Protein AF-A0A537U649-F1 (afdb_monomer_lite)

Radius of gyration: 12.19 Å; chains: 1; bounding box: 29×25×33 Å

Sequence (87 aa):
MKSTVVVFPGINRERDMARALTLISGQAPAMVWHADTVLPAGTDLVVVPGGFSYGDYLRCGAIAARAPIMDAVRSHAGRGGLVLGVC

Secondary structure (DSSP, 8-state):
--EEEEE-TTB-SHHHHHHHHHHHHSSPPEEEETT---PPTT--EEEE--B-GGGGSSSTTTTGGGSTHHHHHHHHHHTT-EEEE--

Foldseek 3Di:
DAEEEEDAPFADCSVVVQVVCCVVPVDGHHYHYLQDQEDPPPHQEYEHEDGQHVPCVPHRCPVSCPGNNVVNVVVCVVVVGHYHYDD

Structure (mmCIF, N/CA/C/O backbone):
data_AF-A0A537U649-F1
#
_entry.id   AF-A0A537U649-F1
#
loop_
_atom_site.group_PDB
_atom_site.id
_atom_site.type_symbol
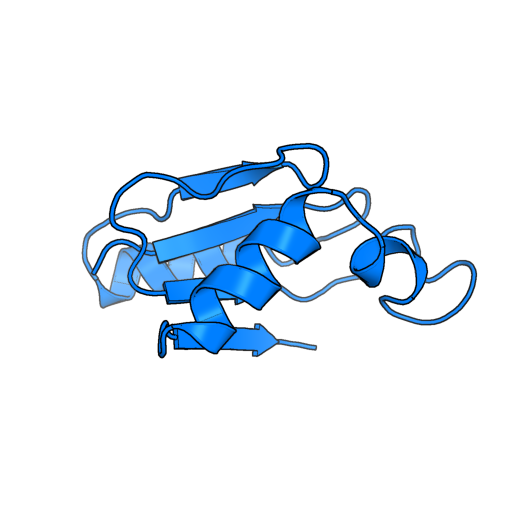_atom_site.label_atom_id
_atom_site.label_alt_id
_atom_site.label_comp_id
_atom_site.label_asym_id
_atom_site.label_entity_id
_atom_site.label_seq_id
_atom_site.pdbx_PDB_ins_code
_atom_site.Cartn_x
_atom_site.Cartn_y
_atom_site.Cartn_z
_atom_site.occupancy
_atom_site.B_iso_or_equiv
_atom_site.auth_seq_id
_atom_site.auth_comp_id
_atom_site.auth_asym_id
_atom_site.auth_atom_id
_atom_site.pdbx_PDB_model_num
ATOM 1 N N . MET A 1 1 ? -11.394 3.548 13.101 1.00 88.25 1 MET A N 1
ATOM 2 C CA . MET A 1 1 ? -11.418 2.906 11.770 1.00 88.25 1 MET A CA 1
ATOM 3 C C . MET A 1 1 ? -10.167 2.062 11.654 1.00 88.25 1 MET A C 1
ATOM 5 O O . MET A 1 1 ? -9.078 2.595 11.838 1.00 88.25 1 MET A O 1
ATOM 9 N N . LYS A 1 2 ? -10.308 0.766 11.390 1.00 96.31 2 LYS A N 1
ATOM 10 C CA . LYS A 1 2 ? -9.185 -0.154 11.196 1.00 96.31 2 LYS A CA 1
ATOM 11 C C . LYS A 1 2 ? -8.667 -0.019 9.770 1.00 96.31 2 LYS A C 1
ATOM 13 O O . LYS A 1 2 ? -9.244 -0.564 8.833 1.00 96.31 2 LYS A O 1
ATOM 18 N N . SER A 1 3 ? -7.596 0.745 9.607 1.00 98.50 3 SER A N 1
ATOM 19 C CA . SER A 1 3 ? -6.962 0.964 8.309 1.00 98.50 3 SER A CA 1
ATOM 20 C C . SER A 1 3 ? -5.792 0.004 8.082 1.00 98.50 3 SER A C 1
ATOM 22 O O . SER A 1 3 ? -5.156 -0.484 9.018 1.00 98.50 3 SER A O 1
ATOM 24 N N . THR A 1 4 ? -5.521 -0.306 6.820 1.00 98.81 4 THR A N 1
ATOM 25 C CA . THR A 1 4 ? -4.420 -1.168 6.385 1.00 98.81 4 THR A CA 1
ATOM 26 C C . THR A 1 4 ? -3.672 -0.489 5.249 1.00 98.81 4 THR A C 1
ATOM 28 O O . THR A 1 4 ? -4.293 -0.103 4.267 1.00 98.81 4 THR A O 1
ATOM 31 N N . VAL A 1 5 ? -2.354 -0.349 5.364 1.00 98.75 5 VAL A N 1
ATOM 32 C CA . VAL A 1 5 ? -1.479 0.204 4.323 1.00 98.75 5 VAL A CA 1
ATOM 33 C C . VAL A 1 5 ? -0.677 -0.937 3.707 1.00 98.75 5 VAL A C 1
ATOM 35 O O . VAL A 1 5 ? 0.005 -1.675 4.419 1.00 98.75 5 VAL A O 1
ATOM 38 N N . VAL A 1 6 ? -0.751 -1.080 2.384 1.00 98.69 6 VAL A N 1
ATOM 39 C CA . VAL A 1 6 ? -0.001 -2.112 1.658 1.00 98.69 6 VAL A CA 1
ATOM 40 C C . VAL A 1 6 ? 1.420 -1.632 1.375 1.00 98.69 6 VAL A C 1
ATOM 42 O O . VAL A 1 6 ? 1.624 -0.532 0.865 1.00 98.69 6 VAL A O 1
ATOM 45 N N . VAL A 1 7 ? 2.411 -2.466 1.676 1.00 98.62 7 VAL A N 1
ATOM 46 C CA . VAL A 1 7 ? 3.832 -2.174 1.478 1.00 98.62 7 VAL A CA 1
ATOM 47 C C . VAL A 1 7 ? 4.386 -3.043 0.355 1.00 98.62 7 VAL A C 1
ATOM 49 O O . VAL A 1 7 ? 4.385 -4.271 0.447 1.00 98.62 7 VAL A O 1
ATOM 52 N N . PHE A 1 8 ? 4.896 -2.395 -0.691 1.00 98.50 8 PHE A N 1
ATOM 53 C CA . PHE A 1 8 ? 5.563 -3.034 -1.827 1.00 98.50 8 PHE A CA 1
ATOM 54 C C . PHE A 1 8 ? 7.071 -2.740 -1.810 1.00 98.50 8 PHE A C 1
ATOM 56 O O . PHE A 1 8 ? 7.489 -1.7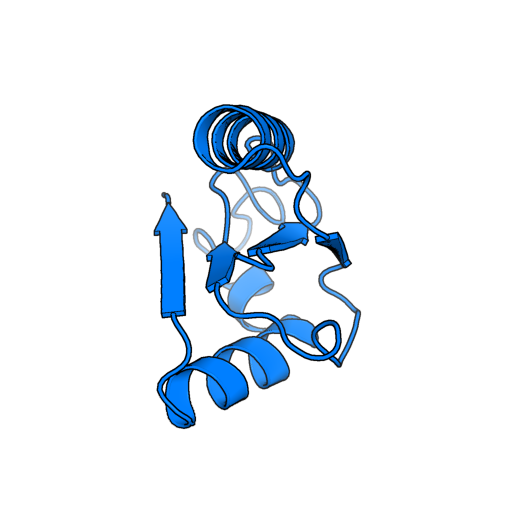13 -1.273 1.00 98.50 8 PHE A O 1
ATOM 63 N N . PRO A 1 9 ? 7.918 -3.564 -2.446 1.00 98.06 9 PRO A N 1
ATOM 64 C CA . PRO A 1 9 ? 9.322 -3.230 -2.650 1.00 98.06 9 PRO A CA 1
ATOM 65 C C . PRO A 1 9 ? 9.436 -1.937 -3.469 1.00 98.06 9 PRO A C 1
ATOM 67 O O . PRO A 1 9 ? 8.734 -1.785 -4.465 1.00 98.06 9 PRO A O 1
ATOM 70 N N . GLY A 1 10 ? 10.295 -0.999 -3.063 1.00 96.56 10 GLY A N 1
ATOM 71 C CA . GLY A 1 10 ? 10.500 0.284 -3.762 1.00 96.56 10 GLY A CA 1
ATOM 72 C C . GLY A 1 10 ? 9.429 1.358 -3.518 1.00 96.56 10 GLY A C 1
ATOM 73 O O . GLY A 1 10 ? 9.559 2.480 -4.009 1.00 96.56 10 GLY A O 1
ATOM 74 N N . ILE A 1 11 ? 8.385 1.057 -2.742 1.00 97.31 11 ILE A N 1
ATOM 75 C CA . ILE A 1 11 ? 7.420 2.076 -2.317 1.00 97.31 11 ILE A CA 1
ATOM 76 C C . ILE A 1 11 ? 8.069 3.074 -1.347 1.00 97.31 11 ILE A C 1
ATOM 78 O O . ILE A 1 11 ? 9.058 2.735 -0.697 1.00 97.31 11 ILE A O 1
ATOM 82 N N . ASN A 1 12 ? 7.571 4.315 -1.290 1.00 97.31 12 ASN A N 1
ATOM 83 C CA . ASN A 1 12 ? 8.215 5.359 -0.479 1.00 97.31 12 ASN A CA 1
ATOM 84 C C . ASN A 1 12 ? 7.268 6.336 0.242 1.00 97.31 12 ASN A C 1
ATOM 86 O O . ASN A 1 12 ? 7.750 7.232 0.938 1.00 97.31 12 ASN A O 1
ATOM 90 N N . ARG A 1 13 ? 5.942 6.198 0.095 1.00 98.19 13 ARG A N 1
ATOM 91 C CA . ARG A 1 13 ? 4.940 7.014 0.815 1.00 98.19 13 ARG A CA 1
ATOM 92 C C . ARG A 1 13 ? 4.117 6.234 1.832 1.00 98.19 13 ARG A C 1
ATOM 94 O O . ARG A 1 13 ? 3.192 6.782 2.426 1.00 98.19 13 ARG A O 1
ATOM 101 N N . GLU A 1 14 ? 4.462 4.981 2.099 1.00 98.25 14 GLU A N 1
ATOM 102 C CA . GLU A 1 14 ? 3.784 4.134 3.078 1.00 98.25 14 GLU A CA 1
ATOM 103 C C . GLU A 1 14 ? 3.842 4.725 4.496 1.00 98.25 14 GLU A C 1
ATOM 105 O O . GLU A 1 14 ? 2.845 4.700 5.218 1.00 98.25 14 GLU A O 1
ATOM 110 N N . ARG A 1 15 ? 4.969 5.345 4.876 1.00 98.19 15 ARG A N 1
ATOM 111 C CA . ARG A 1 15 ? 5.126 6.003 6.187 1.00 98.19 15 ARG A CA 1
ATOM 112 C C . ARG A 1 15 ? 4.352 7.312 6.287 1.00 98.19 15 ARG A C 1
ATOM 114 O O . ARG A 1 15 ? 3.802 7.606 7.347 1.00 98.19 15 ARG A O 1
ATOM 121 N N . ASP A 1 16 ? 4.275 8.067 5.194 1.00 98.38 16 ASP A N 1
ATOM 122 C CA . ASP A 1 16 ? 3.490 9.302 5.135 1.00 98.38 16 ASP A CA 1
ATOM 123 C C . ASP A 1 16 ? 1.999 8.984 5.302 1.00 98.38 16 ASP A C 1
ATOM 125 O O . ASP A 1 16 ? 1.314 9.630 6.097 1.00 98.38 16 ASP A O 1
ATOM 129 N N . MET A 1 17 ? 1.509 7.930 4.636 1.00 98.19 17 MET A N 1
ATOM 130 C CA . MET A 1 17 ? 0.133 7.456 4.819 1.00 98.19 17 MET A CA 1
ATOM 131 C C . MET A 1 17 ? -0.106 6.929 6.231 1.00 98.19 17 MET A C 1
ATOM 133 O O . MET A 1 17 ? -1.115 7.277 6.843 1.00 98.19 17 MET A O 1
ATOM 137 N N . ALA A 1 18 ? 0.831 6.156 6.789 1.00 98.50 18 ALA A N 1
ATOM 138 C CA . ALA A 1 18 ? 0.713 5.668 8.158 1.00 98.50 18 ALA A CA 1
ATOM 139 C C . ALA A 1 18 ? 0.618 6.812 9.174 1.00 98.50 18 ALA A C 1
ATOM 141 O O . ALA A 1 18 ? -0.238 6.793 10.063 1.00 98.50 18 ALA A O 1
ATOM 142 N N . ARG A 1 19 ? 1.442 7.850 9.003 1.00 98.56 19 ARG A N 1
ATOM 143 C CA . ARG A 1 19 ? 1.402 9.055 9.832 1.00 98.56 19 ARG A CA 1
ATOM 144 C C . ARG A 1 19 ? 0.075 9.794 9.684 1.00 98.56 19 ARG A C 1
ATOM 146 O O . ARG A 1 19 ? -0.532 10.125 10.699 1.00 98.56 19 ARG A O 1
ATOM 153 N N . ALA A 1 20 ? -0.379 10.041 8.457 1.00 98.38 20 ALA A N 1
ATOM 154 C CA . ALA A 1 20 ? -1.635 10.744 8.204 1.00 98.38 20 ALA A CA 1
ATOM 155 C C . ALA A 1 20 ? -2.829 10.014 8.840 1.00 98.38 20 ALA A C 1
ATOM 157 O O . ALA A 1 20 ? -3.587 10.625 9.590 1.00 98.38 20 ALA A O 1
ATOM 158 N N . LEU A 1 21 ? -2.939 8.700 8.623 1.00 98.19 21 LEU A N 1
ATOM 159 C CA . LEU A 1 21 ? -3.983 7.855 9.211 1.00 98.19 21 LEU A CA 1
ATOM 160 C C . LEU A 1 21 ? -3.950 7.877 10.743 1.00 98.19 21 LEU A C 1
ATOM 162 O O . LEU A 1 21 ? -5.000 7.997 11.376 1.00 98.19 21 LEU A O 1
ATOM 166 N N . THR A 1 22 ? -2.756 7.832 11.339 1.00 98.38 22 THR A N 1
ATOM 167 C CA . THR A 1 22 ? -2.592 7.922 12.798 1.00 98.38 22 THR A CA 1
ATOM 168 C C . THR A 1 22 ? -3.083 9.266 13.331 1.00 98.38 22 THR A C 1
ATOM 170 O O . THR A 1 22 ? -3.833 9.301 14.303 1.00 98.38 22 THR A O 1
ATOM 173 N N . LEU A 1 23 ? -2.703 10.373 12.684 1.00 98.38 23 LEU A N 1
ATOM 174 C CA . LEU A 1 23 ? -3.067 11.724 13.121 1.00 98.38 23 LEU A CA 1
ATOM 175 C C . LEU A 1 23 ? -4.577 11.982 13.049 1.00 98.38 23 LEU A C 1
ATOM 177 O O . LEU A 1 23 ? -5.120 12.613 13.949 1.00 98.38 23 LEU A O 1
ATOM 181 N N . ILE A 1 24 ? -5.256 11.495 12.006 1.00 97.25 24 ILE A N 1
ATOM 182 C CA . ILE A 1 24 ? -6.692 11.759 11.815 1.00 97.25 24 ILE A CA 1
ATOM 183 C C . ILE A 1 24 ? -7.596 10.796 12.588 1.00 97.25 24 ILE A C 1
ATOM 185 O O . ILE A 1 24 ? -8.730 11.147 12.899 1.00 97.25 24 ILE A O 1
ATOM 189 N N . SER A 1 25 ? -7.132 9.573 12.865 1.00 96.12 25 SER A N 1
ATOM 190 C CA . SER A 1 25 ? -7.965 8.525 13.476 1.00 96.12 25 SER A CA 1
ATOM 191 C C . SER A 1 25 ? -7.585 8.181 14.916 1.00 96.12 25 SER A C 1
ATOM 193 O O . SER A 1 25 ? -8.331 7.466 15.584 1.00 96.12 25 SER A O 1
ATOM 195 N N . GLY A 1 26 ? -6.425 8.644 15.391 1.00 97.12 26 GLY A N 1
ATOM 196 C CA . GLY A 1 26 ? -5.863 8.273 16.690 1.00 97.12 26 GLY A CA 1
ATOM 197 C C . GLY A 1 26 ? -5.325 6.837 16.759 1.00 97.12 26 GLY A C 1
ATOM 198 O O . GLY A 1 26 ? -4.898 6.408 17.827 1.00 97.12 26 GLY A O 1
ATOM 199 N N . GLN A 1 27 ? -5.342 6.080 15.654 1.00 96.69 27 GLN A N 1
ATOM 200 C CA . GLN A 1 27 ? -4.869 4.695 15.585 1.00 96.69 27 GLN A CA 1
ATOM 201 C C . GLN A 1 27 ? -3.937 4.502 14.388 1.00 96.69 27 GLN A C 1
ATOM 203 O O . GLN A 1 27 ? -4.247 4.917 13.271 1.00 96.69 27 GLN A O 1
ATOM 208 N N . ALA A 1 28 ? -2.795 3.852 14.614 1.00 98.00 28 ALA A N 1
ATOM 209 C CA . ALA A 1 28 ? -1.893 3.493 13.527 1.00 98.00 28 ALA A CA 1
ATOM 210 C C . ALA A 1 28 ? -2.513 2.394 12.643 1.00 98.00 28 ALA A C 1
ATOM 212 O O . ALA A 1 28 ? -3.135 1.470 13.178 1.00 98.00 28 ALA A O 1
ATOM 213 N N . PRO A 1 29 ? -2.350 2.461 11.309 1.00 98.50 29 PRO A N 1
ATOM 214 C CA . PRO A 1 29 ? -2.788 1.383 10.434 1.00 98.50 29 PRO A CA 1
ATOM 215 C C . PRO A 1 29 ? -1.943 0.126 10.628 1.00 98.50 29 PRO A C 1
ATOM 217 O O . PRO A 1 29 ? -0.776 0.184 11.019 1.00 98.50 29 PRO A O 1
ATOM 220 N N . ALA A 1 30 ? -2.505 -1.014 10.236 1.00 98.56 30 ALA A N 1
ATOM 221 C CA . ALA A 1 30 ? -1.707 -2.206 9.990 1.00 98.56 30 ALA A CA 1
ATOM 222 C C . ALA A 1 30 ? -0.863 -2.015 8.720 1.00 98.56 30 ALA A C 1
ATOM 224 O O . ALA A 1 30 ? -1.396 -1.641 7.675 1.00 98.56 30 ALA A O 1
ATOM 225 N N . MET A 1 31 ? 0.435 -2.301 8.797 1.00 98.50 31 MET A N 1
ATOM 226 C CA . MET A 1 31 ? 1.325 -2.333 7.634 1.00 98.50 31 MET A CA 1
ATOM 227 C C . MET A 1 31 ? 1.400 -3.777 7.132 1.00 98.50 31 MET A C 1
ATOM 229 O O . MET A 1 31 ? 1.824 -4.651 7.885 1.00 98.50 31 MET A O 1
ATOM 233 N N . VAL A 1 32 ? 0.970 -4.036 5.897 1.00 98.44 32 VAL A N 1
ATOM 234 C CA . VAL A 1 32 ? 0.865 -5.399 5.341 1.00 98.44 32 VAL A CA 1
ATOM 235 C C . V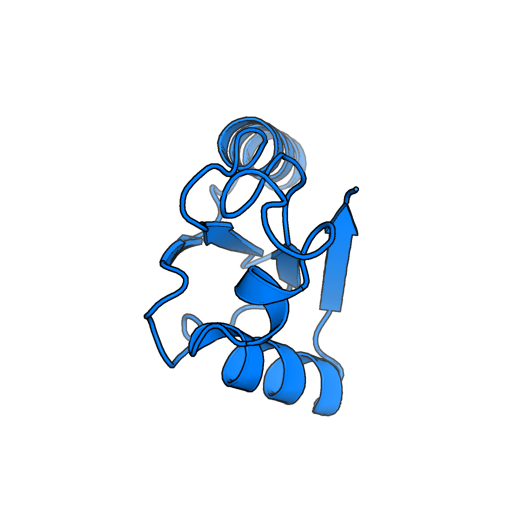AL A 1 32 ? 1.809 -5.560 4.163 1.00 98.44 32 VAL A C 1
ATOM 237 O O . VAL A 1 32 ? 1.889 -4.679 3.305 1.00 98.44 32 VAL A O 1
ATOM 240 N N . TRP A 1 33 ? 2.533 -6.675 4.120 1.00 98.44 33 TRP A N 1
ATOM 241 C CA . TRP A 1 33 ? 3.524 -6.920 3.084 1.00 98.44 33 TRP A CA 1
ATOM 242 C C . TRP A 1 33 ? 2.857 -7.406 1.797 1.00 98.44 33 TRP A C 1
ATOM 244 O O . TRP A 1 33 ? 1.893 -8.165 1.823 1.00 98.44 33 TRP A O 1
ATOM 254 N N . HIS A 1 34 ? 3.375 -6.997 0.638 1.00 98.38 34 HIS A N 1
ATOM 255 C CA . HIS A 1 34 ? 2.763 -7.327 -0.654 1.00 98.38 34 HIS A CA 1
ATOM 256 C C . HIS A 1 34 ? 2.613 -8.838 -0.927 1.00 98.38 34 HIS A C 1
ATOM 258 O O . HIS A 1 34 ? 1.780 -9.231 -1.746 1.00 98.38 34 HIS A O 1
ATOM 264 N N . ALA A 1 35 ? 3.450 -9.671 -0.299 1.00 98.50 35 ALA A N 1
ATOM 265 C CA . ALA A 1 35 ? 3.434 -11.122 -0.467 1.00 98.50 35 ALA A CA 1
ATOM 266 C C . ALA A 1 35 ? 2.437 -11.836 0.463 1.00 98.50 35 ALA A C 1
ATOM 268 O O . ALA A 1 35 ? 2.191 -13.026 0.265 1.00 98.50 35 ALA A O 1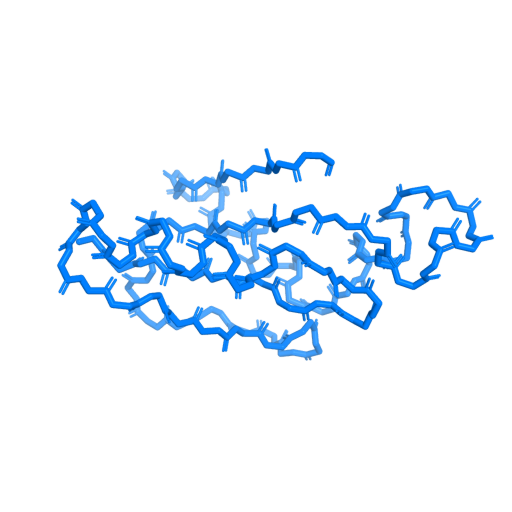
ATOM 269 N N . ASP A 1 36 ? 1.851 -11.130 1.434 1.00 98.50 36 ASP A N 1
ATOM 270 C CA . ASP A 1 36 ? 0.783 -11.672 2.271 1.00 98.50 36 ASP A CA 1
ATOM 271 C C . ASP A 1 36 ? -0.470 -11.929 1.425 1.00 98.50 36 ASP A C 1
ATOM 273 O O . ASP A 1 36 ? -0.712 -11.262 0.423 1.00 98.50 36 ASP A O 1
ATOM 277 N N . THR A 1 37 ? -1.294 -12.898 1.819 1.00 98.44 37 THR A N 1
ATOM 278 C CA . THR A 1 37 ? -2.492 -13.301 1.056 1.00 98.44 37 THR A CA 1
ATOM 279 C C . THR A 1 37 ? -3.802 -12.893 1.720 1.00 98.44 37 THR A C 1
ATOM 281 O O . THR A 1 37 ? -4.873 -13.078 1.144 1.00 98.44 37 THR A O 1
ATOM 284 N N . VAL A 1 38 ? -3.741 -12.339 2.933 1.00 98.31 38 VAL A N 1
ATOM 285 C CA . VAL A 1 38 ? -4.912 -11.984 3.737 1.00 98.31 38 VAL A CA 1
ATOM 286 C C . VAL A 1 38 ? -4.770 -10.582 4.310 1.00 98.31 38 VAL A C 1
ATOM 288 O O . VAL A 1 38 ? -3.691 -10.165 4.724 1.00 98.31 38 VAL A O 1
ATOM 291 N N . LEU A 1 39 ? -5.884 -9.854 4.353 1.00 98.56 39 LEU A N 1
ATOM 292 C CA . LEU A 1 39 ? -5.969 -8.601 5.095 1.00 98.56 39 LEU A CA 1
ATOM 293 C C . LEU A 1 39 ? -6.242 -8.897 6.579 1.00 98.56 39 LEU A C 1
ATOM 295 O O . LEU A 1 39 ? -6.927 -9.880 6.883 1.00 98.56 39 LEU A O 1
ATOM 299 N N . PRO A 1 40 ? -5.767 -8.047 7.505 1.00 98.31 40 PRO A N 1
ATOM 300 C CA . PRO A 1 40 ? -6.120 -8.131 8.914 1.00 98.31 40 PRO A CA 1
ATOM 301 C C . PRO A 1 40 ? -7.636 -8.199 9.140 1.00 98.31 40 PRO A C 1
ATOM 303 O O . PRO A 1 40 ? -8.439 -7.576 8.440 1.00 98.31 40 PRO A O 1
ATOM 306 N N . ALA A 1 41 ? -8.048 -8.963 10.149 1.00 96.75 41 ALA A N 1
ATOM 307 C CA . ALA A 1 41 ? -9.462 -9.139 10.446 1.00 96.75 41 ALA A CA 1
ATOM 308 C C . ALA A 1 41 ? -10.127 -7.806 10.836 1.00 96.75 41 ALA A C 1
ATOM 310 O O . ALA A 1 41 ? -9.696 -7.105 11.759 1.00 96.75 41 ALA A O 1
ATOM 311 N N . GLY A 1 42 ? -11.225 -7.486 10.149 1.00 96.38 42 GLY A N 1
ATOM 312 C CA . GLY A 1 42 ? -11.980 -6.256 10.368 1.00 96.38 42 GLY A CA 1
ATOM 313 C C . GLY A 1 42 ? -11.328 -5.001 9.787 1.00 96.38 42 GLY A C 1
ATOM 314 O O . GLY A 1 42 ? -11.602 -3.925 10.300 1.00 96.38 42 GLY A O 1
ATOM 315 N N . THR A 1 43 ? -10.462 -5.109 8.772 1.00 98.44 43 THR A N 1
ATOM 316 C CA . THR A 1 43 ? -10.039 -3.942 7.979 1.00 98.44 43 THR A CA 1
ATOM 317 C C . THR A 1 43 ? -11.262 -3.233 7.389 1.00 98.44 43 THR A C 1
ATOM 319 O O . THR A 1 43 ? -12.026 -3.847 6.645 1.00 98.44 43 THR A O 1
ATOM 322 N N . ASP A 1 44 ? -11.412 -1.945 7.707 1.00 97.81 44 ASP A N 1
ATOM 323 C CA . ASP A 1 44 ? -12.453 -1.043 7.193 1.00 97.81 44 ASP A CA 1
ATOM 324 C C . ASP A 1 44 ? -11.990 -0.312 5.918 1.00 97.81 44 ASP A C 1
ATOM 326 O O . ASP A 1 44 ? -12.783 -0.064 5.011 1.00 97.81 44 ASP A O 1
ATOM 330 N N . LEU A 1 45 ? -10.699 0.050 5.871 1.00 98.62 45 LEU A N 1
ATOM 331 C CA . LEU A 1 45 ? -10.065 0.819 4.798 1.00 98.62 45 LEU A CA 1
ATOM 332 C C . LEU A 1 45 ? -8.727 0.189 4.406 1.00 98.62 45 LEU A C 1
ATOM 334 O O . LEU A 1 45 ? -7.837 0.050 5.246 1.00 98.62 45 LEU A O 1
ATOM 338 N N . VAL A 1 46 ? -8.547 -0.093 3.119 1.00 98.81 46 VAL A N 1
ATOM 339 C CA . VAL A 1 46 ? -7.237 -0.399 2.532 1.00 98.81 46 VAL A CA 1
ATOM 340 C C . VAL A 1 46 ? -6.678 0.840 1.839 1.00 98.81 46 VAL A C 1
ATOM 342 O O . VAL A 1 46 ? -7.362 1.486 1.051 1.00 98.81 46 VAL A O 1
ATOM 345 N N . VAL A 1 47 ? -5.409 1.143 2.087 1.00 98.75 47 VAL A N 1
ATOM 346 C CA . VAL A 1 47 ? -4.653 2.189 1.404 1.00 98.75 47 VAL A CA 1
ATOM 347 C C . VAL A 1 47 ? -3.545 1.547 0.577 1.00 98.75 47 VAL A C 1
ATOM 349 O O . VAL A 1 47 ? -2.700 0.823 1.107 1.00 98.75 47 VAL A O 1
ATOM 352 N N . VAL A 1 48 ? -3.547 1.837 -0.723 1.00 98.50 48 VAL A N 1
ATOM 353 C CA . VAL A 1 48 ? -2.435 1.568 -1.639 1.00 98.50 48 VAL A CA 1
ATOM 354 C C . VAL A 1 48 ? -1.638 2.872 -1.744 1.00 98.50 48 VAL A C 1
ATOM 356 O O . VAL A 1 48 ? -2.114 3.814 -2.385 1.00 98.50 48 VAL A O 1
ATOM 359 N N . PRO A 1 49 ? -0.497 2.988 -1.038 1.00 98.00 49 PRO A N 1
ATOM 360 C CA . PRO A 1 49 ? 0.251 4.235 -0.990 1.00 98.00 49 PRO A CA 1
ATOM 361 C C . PRO A 1 49 ? 1.003 4.477 -2.304 1.00 98.00 49 PRO A C 1
ATOM 363 O O . PRO A 1 49 ? 1.199 3.564 -3.102 1.00 98.00 49 PRO A O 1
ATOM 366 N N . GLY A 1 50 ? 1.455 5.713 -2.495 1.00 97.38 50 GLY A N 1
ATOM 367 C CA . GLY A 1 50 ? 2.241 6.095 -3.664 1.00 97.38 50 GLY A CA 1
ATOM 368 C C . GLY A 1 50 ? 3.721 5.743 -3.550 1.00 97.38 50 GLY A C 1
ATOM 369 O O . GLY A 1 50 ? 4.232 5.368 -2.488 1.00 97.38 50 GLY A O 1
ATOM 370 N N . GLY A 1 51 ? 4.434 5.927 -4.657 1.00 96.88 51 GLY A N 1
ATOM 371 C CA . GLY A 1 51 ? 5.880 5.757 -4.748 1.00 96.88 51 GLY A CA 1
ATOM 372 C C . GLY A 1 51 ? 6.289 5.072 -6.043 1.00 96.88 51 GLY A C 1
ATOM 373 O O . GLY A 1 51 ? 5.593 5.181 -7.042 1.00 96.88 51 GLY A O 1
ATOM 374 N N . PHE A 1 52 ? 7.416 4.359 -6.008 1.00 97.94 52 PHE A N 1
ATOM 375 C CA . PHE A 1 52 ? 8.006 3.686 -7.168 1.00 97.94 52 PHE A CA 1
ATOM 376 C C . PHE A 1 52 ? 8.069 2.180 -6.917 1.00 97.94 52 PHE A C 1
ATOM 378 O O . PHE A 1 52 ? 9.145 1.587 -6.810 1.00 97.94 52 PHE A O 1
ATOM 385 N N . SER A 1 53 ? 6.905 1.547 -6.751 1.00 97.69 53 SER A N 1
ATOM 386 C CA . SER A 1 53 ? 6.841 0.103 -6.509 1.00 97.69 53 SER A CA 1
ATOM 387 C C . SER A 1 53 ? 7.596 -0.655 -7.608 1.00 97.69 53 SER A C 1
ATOM 389 O O . SER A 1 53 ? 7.345 -0.448 -8.795 1.00 97.69 53 SER A O 1
ATOM 391 N N . TYR A 1 54 ? 8.539 -1.513 -7.220 1.00 98.12 54 TYR A N 1
ATOM 392 C CA . TYR A 1 54 ? 9.462 -2.204 -8.126 1.00 98.12 54 TYR A CA 1
ATOM 393 C C . TYR A 1 54 ? 10.184 -1.264 -9.107 1.00 98.12 54 TYR A C 1
ATOM 395 O O . TYR A 1 54 ? 10.463 -1.656 -10.236 1.00 98.12 54 TYR A O 1
ATOM 403 N N . GLY A 1 55 ? 10.438 -0.015 -8.706 1.00 97.69 55 GLY A N 1
ATOM 404 C CA . GLY A 1 55 ? 11.079 1.013 -9.526 1.00 97.69 55 GLY A CA 1
ATOM 405 C C . GLY A 1 55 ? 10.336 1.349 -10.822 1.00 97.69 55 GLY A C 1
ATOM 406 O O . GLY A 1 55 ? 10.972 1.823 -11.755 1.00 97.69 55 GLY A O 1
ATOM 407 N N . ASP A 1 56 ? 9.042 1.029 -10.920 1.00 97.88 56 ASP A N 1
ATOM 408 C CA . ASP A 1 56 ? 8.231 1.167 -12.137 1.00 97.88 56 ASP A CA 1
ATOM 409 C C . ASP A 1 56 ? 8.792 0.442 -13.379 1.00 97.88 56 ASP A C 1
ATOM 411 O O . ASP A 1 56 ? 8.458 0.786 -14.510 1.00 97.88 56 ASP A O 1
ATOM 415 N N . TYR A 1 57 ? 9.588 -0.618 -13.174 1.00 97.12 57 TYR A N 1
ATOM 416 C CA . TYR A 1 57 ? 10.426 -1.257 -14.205 1.00 97.12 57 TYR A CA 1
ATOM 417 C C . TYR A 1 57 ? 9.690 -1.703 -15.483 1.00 97.12 57 TYR A C 1
ATOM 419 O O . TYR A 1 57 ? 10.279 -1.673 -16.560 1.00 97.12 57 TYR A O 1
ATOM 427 N N . LEU A 1 58 ? 8.431 -2.150 -15.385 1.00 97.31 58 LEU A N 1
ATOM 428 C CA . LEU A 1 58 ? 7.614 -2.512 -16.557 1.00 97.31 58 LEU A CA 1
ATOM 429 C C . LEU A 1 58 ? 6.700 -1.355 -16.992 1.00 97.31 58 LEU A C 1
ATOM 431 O O . LEU A 1 58 ? 6.668 -0.961 -18.152 1.00 97.31 58 LEU A O 1
ATOM 435 N N . ARG A 1 59 ? 5.898 -0.876 -16.042 1.00 97.44 59 ARG A N 1
ATOM 436 C CA . ARG A 1 59 ? 4.981 0.269 -16.095 1.00 97.44 59 ARG A CA 1
ATOM 437 C C . ARG A 1 59 ? 4.606 0.563 -14.644 1.00 97.44 59 ARG A C 1
ATOM 439 O O . ARG A 1 59 ? 4.481 -0.391 -13.868 1.00 97.44 59 ARG A O 1
ATOM 446 N N . CYS A 1 60 ? 4.374 1.826 -14.291 1.00 97.69 60 CYS A N 1
ATOM 447 C CA . CYS A 1 60 ? 3.971 2.225 -12.940 1.00 97.69 60 CYS A CA 1
ATOM 448 C C . CYS A 1 60 ? 2.856 1.315 -12.392 1.00 97.69 60 CYS A C 1
ATOM 450 O O . CYS A 1 60 ? 1.821 1.107 -13.038 1.00 97.69 60 CYS A O 1
ATOM 452 N N . GLY A 1 61 ? 3.125 0.690 -11.243 1.00 97.50 61 GLY A N 1
ATOM 453 C CA . GLY A 1 61 ? 2.214 -0.227 -10.550 1.00 97.50 61 GLY A CA 1
ATOM 454 C C . GLY A 1 61 ? 1.911 -1.568 -11.241 1.00 97.50 61 GLY A C 1
ATOM 455 O O . GLY A 1 61 ? 1.199 -2.390 -10.667 1.00 97.50 61 GLY A O 1
ATOM 456 N N . ALA A 1 62 ? 2.429 -1.854 -12.442 1.00 98.06 62 ALA A N 1
ATOM 457 C CA . ALA A 1 62 ? 2.052 -3.062 -13.188 1.00 98.06 62 ALA A CA 1
ATOM 458 C C . ALA A 1 62 ? 2.522 -4.364 -12.520 1.00 98.06 62 ALA A C 1
ATOM 460 O O . ALA A 1 62 ? 1.785 -5.349 -12.528 1.00 98.06 62 ALA A O 1
ATOM 461 N N . ILE A 1 63 ? 3.716 -4.358 -11.918 1.00 98.25 63 ILE A N 1
ATOM 462 C CA . ILE A 1 63 ? 4.237 -5.500 -11.152 1.00 98.25 63 ILE A CA 1
ATOM 463 C C . ILE A 1 63 ? 3.495 -5.605 -9.809 1.00 98.25 63 ILE A C 1
ATOM 465 O O . ILE A 1 63 ? 3.006 -6.676 -9.455 1.00 98.25 63 ILE A O 1
ATOM 469 N N . ALA A 1 64 ? 3.315 -4.482 -9.105 1.00 98.19 64 ALA A N 1
ATOM 470 C CA . ALA A 1 64 ? 2.607 -4.426 -7.824 1.00 98.19 64 ALA A CA 1
ATOM 471 C C . ALA A 1 64 ? 1.153 -4.926 -7.909 1.00 98.19 64 ALA A C 1
ATOM 473 O O . ALA A 1 64 ? 0.699 -5.657 -7.031 1.00 98.19 64 ALA A O 1
ATOM 474 N N . ALA A 1 65 ? 0.439 -4.632 -9.000 1.00 97.94 65 ALA A N 1
ATOM 475 C CA . ALA A 1 65 ? -0.943 -5.074 -9.217 1.00 97.94 65 ALA A CA 1
ATOM 476 C C . ALA A 1 65 ? -1.121 -6.609 -9.261 1.00 97.94 65 ALA A C 1
ATOM 478 O O . ALA A 1 65 ? -2.246 -7.111 -9.128 1.00 97.94 65 ALA A O 1
ATOM 479 N N . ARG A 1 66 ? -0.022 -7.350 -9.465 1.00 98.12 66 ARG A N 1
ATOM 480 C CA . ARG A 1 66 ? 0.032 -8.819 -9.493 1.00 98.12 66 ARG A CA 1
ATOM 481 C C . ARG A 1 66 ? 0.498 -9.436 -8.172 1.00 98.12 66 ARG A C 1
ATOM 483 O O . ARG A 1 66 ? 0.594 -10.655 -8.096 1.00 98.12 66 ARG A O 1
ATOM 490 N N . ALA A 1 67 ? 0.786 -8.630 -7.150 1.00 98.31 67 ALA A N 1
ATOM 491 C CA . ALA A 1 67 ? 1.214 -9.144 -5.855 1.00 98.31 67 ALA A CA 1
ATOM 492 C C . ALA A 1 67 ? 0.091 -9.946 -5.159 1.00 98.31 67 ALA A C 1
ATOM 494 O O . ALA A 1 67 ? -1.079 -9.574 -5.304 1.00 98.31 67 ALA A O 1
ATOM 495 N N . PRO A 1 68 ? 0.428 -10.992 -4.376 1.00 98.69 68 PRO A N 1
ATOM 496 C CA . PRO A 1 68 ? -0.551 -11.843 -3.692 1.00 98.69 68 PRO A CA 1
ATOM 497 C C . PRO A 1 68 ? -1.608 -11.079 -2.885 1.00 98.69 68 PRO A C 1
ATOM 499 O O . PRO A 1 68 ? -2.798 -11.383 -2.981 1.00 98.69 68 PRO A O 1
ATOM 502 N N . ILE A 1 69 ? -1.214 -10.020 -2.169 1.00 98.75 69 ILE A N 1
ATOM 503 C CA . ILE A 1 69 ? -2.146 -9.259 -1.324 1.00 98.75 69 ILE A CA 1
ATOM 504 C C . ILE A 1 69 ? -3.276 -8.607 -2.126 1.00 98.75 69 ILE A C 1
ATOM 506 O O . ILE A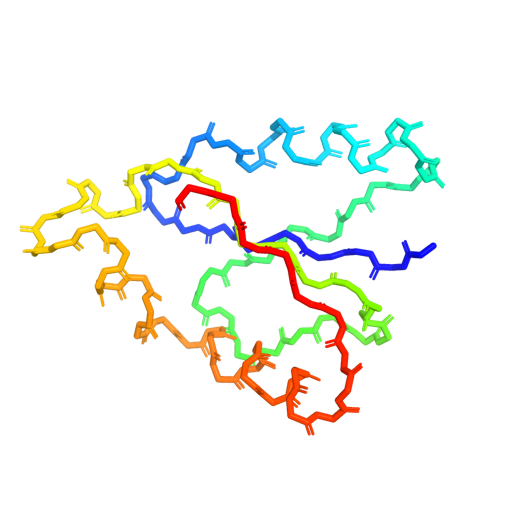 1 69 ? -4.366 -8.368 -1.603 1.00 98.75 69 ILE A O 1
ATOM 510 N N . MET A 1 70 ? -3.054 -8.338 -3.417 1.00 98.69 70 MET A N 1
ATOM 511 C CA . MET A 1 70 ? -4.026 -7.645 -4.256 1.00 98.69 70 MET A CA 1
ATOM 512 C C . MET A 1 70 ? -5.292 -8.470 -4.498 1.00 98.69 70 MET A C 1
ATOM 514 O O . MET A 1 70 ? -6.338 -7.876 -4.751 1.00 98.69 70 MET A O 1
ATOM 518 N N . ASP A 1 71 ? -5.253 -9.800 -4.366 1.00 98.75 71 ASP A N 1
ATOM 519 C CA . ASP A 1 71 ? -6.468 -10.627 -4.391 1.00 98.75 71 ASP A CA 1
ATOM 520 C C . ASP A 1 71 ? -7.353 -10.382 -3.164 1.00 98.75 71 ASP A C 1
ATOM 522 O O . ASP A 1 71 ? -8.580 -10.276 -3.284 1.00 98.75 71 ASP A O 1
ATOM 526 N N . ALA A 1 72 ? -6.744 -10.192 -1.992 1.00 98.69 72 ALA A N 1
ATOM 527 C CA . ALA A 1 72 ? -7.463 -9.823 -0.779 1.00 98.69 72 ALA A CA 1
ATOM 528 C C . ALA A 1 72 ? -8.022 -8.394 -0.866 1.00 98.69 72 ALA A C 1
ATOM 530 O O . ALA A 1 72 ? -9.169 -8.170 -0.476 1.00 98.69 72 ALA A O 1
ATOM 531 N N . VAL A 1 73 ? -7.266 -7.450 -1.444 1.00 98.75 73 VAL A N 1
ATOM 532 C CA . VAL A 1 73 ? -7.739 -6.075 -1.707 1.00 98.75 73 VAL A CA 1
ATOM 533 C C . VAL A 1 73 ? -8.931 -6.075 -2.668 1.00 98.75 73 VAL A C 1
ATOM 535 O O . VAL A 1 73 ? -9.956 -5.464 -2.366 1.00 98.75 73 VAL A O 1
ATOM 538 N N . ARG A 1 74 ? -8.845 -6.813 -3.787 1.00 98.75 74 ARG A N 1
ATOM 539 C CA . ARG A 1 74 ? -9.958 -6.999 -4.738 1.00 98.75 74 ARG A CA 1
ATOM 540 C C . ARG A 1 74 ? -11.193 -7.576 -4.046 1.00 98.75 74 ARG A C 1
ATOM 542 O O . ARG A 1 74 ? -12.295 -7.064 -4.223 1.00 98.75 74 ARG A O 1
ATOM 549 N N . SER A 1 75 ? -11.006 -8.601 -3.217 1.00 98.56 75 SER A N 1
ATOM 550 C CA . SER A 1 75 ? -12.096 -9.242 -2.474 1.00 98.56 75 SER A CA 1
ATOM 551 C C . SER A 1 75 ? -12.726 -8.315 -1.429 1.00 98.56 75 SER A C 1
ATOM 553 O O . SER A 1 75 ? -13.940 -8.340 -1.241 1.00 98.56 75 SER A O 1
ATOM 555 N N . HIS A 1 76 ? -11.926 -7.494 -0.743 1.00 98.62 76 HIS A N 1
ATOM 556 C CA . HIS A 1 76 ? -12.410 -6.487 0.204 1.00 98.62 76 HIS A CA 1
ATOM 557 C C . HIS A 1 76 ? -13.265 -5.425 -0.499 1.00 98.62 76 HIS A C 1
ATOM 559 O O . HIS A 1 76 ? -14.397 -5.192 -0.076 1.00 98.62 76 HIS A O 1
ATOM 565 N N . ALA A 1 77 ? -12.780 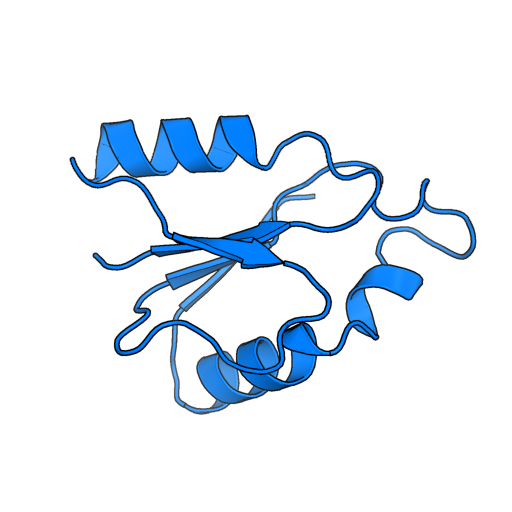-4.874 -1.617 1.00 98.56 77 ALA A N 1
ATOM 566 C CA . ALA A 1 77 ? -13.540 -3.932 -2.440 1.00 98.56 77 ALA A CA 1
ATOM 567 C C . ALA A 1 77 ? -14.844 -4.551 -2.973 1.00 98.56 77 ALA A C 1
ATOM 569 O O . ALA A 1 77 ? -15.903 -3.935 -2.893 1.00 98.56 77 ALA A O 1
ATOM 570 N N . GLY A 1 78 ? -14.796 -5.801 -3.451 1.00 98.50 78 GLY A N 1
ATOM 571 C CA . GLY A 1 78 ? -15.966 -6.516 -3.975 1.00 98.50 78 GLY A CA 1
ATOM 572 C C . GLY A 1 78 ? -17.082 -6.752 -2.949 1.00 98.50 78 GLY A C 1
ATOM 573 O O . GLY A 1 78 ? -18.234 -6.924 -3.332 1.00 98.50 78 GLY A O 1
ATOM 574 N N . ARG A 1 79 ? -16.766 -6.720 -1.647 1.00 97.50 79 ARG A N 1
ATOM 575 C CA . ARG A 1 79 ? -17.748 -6.792 -0.549 1.00 97.50 79 ARG A CA 1
ATOM 576 C C . ARG A 1 79 ? -18.178 -5.413 -0.023 1.00 97.50 79 ARG A C 1
ATOM 578 O O . ARG A 1 79 ? -18.825 -5.348 1.016 1.00 97.50 79 ARG A O 1
ATOM 585 N N . GLY A 1 80 ? -17.809 -4.327 -0.708 1.00 97.75 80 GLY A N 1
ATOM 586 C CA . GLY A 1 80 ? -18.147 -2.950 -0.330 1.00 97.75 80 GLY A CA 1
ATOM 587 C C . GLY A 1 80 ? -17.169 -2.284 0.644 1.00 97.75 80 GLY A C 1
ATOM 588 O O . GLY A 1 80 ? -17.475 -1.219 1.174 1.00 97.75 80 GLY A O 1
ATOM 589 N N . GLY A 1 81 ? -16.007 -2.892 0.896 1.00 98.12 81 GLY A N 1
ATOM 590 C CA . GLY A 1 81 ? -14.946 -2.285 1.697 1.00 98.12 81 GLY A CA 1
ATOM 591 C C . GLY A 1 81 ? -14.299 -1.079 1.006 1.00 98.12 81 GLY A C 1
ATOM 592 O O . GLY A 1 81 ? -14.273 -0.997 -0.225 1.00 98.12 81 GLY A O 1
ATOM 593 N N . LEU A 1 82 ? -13.772 -0.135 1.790 1.00 98.62 82 LEU A N 1
ATOM 594 C CA . LEU A 1 82 ? -13.187 1.094 1.256 1.00 98.62 82 LEU A CA 1
ATOM 595 C C . LEU A 1 82 ? -11.747 0.860 0.791 1.00 98.62 82 LEU A C 1
ATOM 597 O O . LEU A 1 82 ? -10.926 0.290 1.510 1.00 98.62 82 LEU A O 1
ATOM 601 N N . VAL A 1 83 ? -11.414 1.368 -0.396 1.00 98.69 83 VAL A N 1
ATOM 602 C CA . VAL A 1 83 ? -10.046 1.357 -0.926 1.00 98.69 83 VAL A CA 1
ATOM 603 C C . VAL A 1 83 ? -9.661 2.760 -1.374 1.00 98.69 83 VAL A C 1
ATOM 605 O O . VAL A 1 83 ? -10.376 3.385 -2.153 1.00 98.69 83 VAL A O 1
ATOM 608 N N . LEU A 1 84 ? -8.513 3.237 -0.903 1.00 98.62 84 LEU A N 1
ATOM 609 C CA . LEU A 1 84 ? -7.902 4.495 -1.315 1.00 98.62 84 LEU A CA 1
ATOM 610 C C . LEU A 1 84 ? -6.573 4.205 -2.020 1.00 98.62 84 LEU A C 1
ATOM 612 O O . LEU A 1 84 ? -5.661 3.644 -1.417 1.00 98.62 84 LEU A O 1
ATOM 616 N N . GLY A 1 85 ? -6.460 4.600 -3.286 1.00 98.00 85 GLY A N 1
ATOM 617 C CA . GLY A 1 85 ? -5.196 4.608 -4.023 1.00 98.00 85 GLY A CA 1
ATOM 618 C C . GLY A 1 85 ? -4.667 6.030 -4.157 1.00 98.00 85 GLY A C 1
ATOM 619 O O . GLY A 1 85 ? -5.437 6.937 -4.474 1.00 98.00 85 GLY A O 1
ATOM 620 N N . VAL A 1 86 ? -3.372 6.230 -3.912 1.00 97.81 86 VAL A N 1
ATOM 621 C CA . VAL A 1 86 ? -2.720 7.540 -4.046 1.00 97.81 86 VAL A CA 1
ATOM 622 C C . VAL A 1 86 ? -1.461 7.399 -4.893 1.00 97.81 86 VAL A C 1
ATOM 624 O O . VAL A 1 86 ? -0.500 6.808 -4.418 1.00 97.81 86 VAL A O 1
ATOM 627 N N . CYS A 1 87 ? -1.456 8.053 -6.061 1.00 88.56 87 CYS A N 1
ATOM 628 C CA . CYS A 1 87 ? -0.402 8.026 -7.087 1.00 88.56 87 CYS A CA 1
ATOM 629 C C . CYS A 1 87 ? -0.253 6.693 -7.838 1.00 88.56 87 CYS A C 1
ATOM 631 O O . CYS A 1 87 ? -0.184 5.626 -7.195 1.00 88.56 87 CYS A O 1
#

pLDDT: mean 97.87, std 1.58, range [88.25, 98.81]